Protein AF-A0A928XCT1-F1 (afdb_monomer)

Mean predicted aligned error: 15.46 Å

pLDDT: mean 71.71, std 12.05, range [40.5, 94.0]

Radius of gyration: 29.57 Å; Cα contacts (8 Å, |Δi|>4): 67; chains: 1; bounding box: 82×33×74 Å

Solvent-accessible surface area (backbone atoms only — not comparable to full-atom values): 10356 Å² total; per-residue (Å²): 142,80,86,80,79,83,79,79,75,81,78,75,78,88,61,84,82,71,89,66,66,77,42,59,40,94,85,77,61,47,77,50,65,89,62,72,90,75,40,53,41,90,89,77,68,47,75,54,58,74,88,72,58,63,72,62,72,65,58,46,58,76,72,67,70,48,83,75,78,68,56,70,67,58,53,48,46,71,71,41,42,66,58,54,49,53,51,49,67,54,48,50,59,54,53,50,52,51,50,51,74,72,36,71,78,56,46,76,76,40,76,45,75,68,37,54,49,54,65,53,47,52,58,50,51,51,52,48,54,51,55,45,58,65,53,43,79,75,39,76,69,55,47,56,55,48,53,53,52,52,50,52,53,51,50,53,53,52,52,53,55,60,74,76,106

Foldseek 3Di:
DDDDDPPPPPPPPPPPPPPDQFQADPPPRDTCPPPPPPQADPPPRDGHDPVPRDRPPPVCVVVVVPDPDPPVVVVCCVVCVVVVLVVCLVVVVVVVVVVCVVDVVCVVVQVDPVNVCVSVLVSVLSVLVVVLVVCVVPDPVSVVVSVVVNVVSVVVVVVVVVVVD

Sequence (165 aa):
MSRVRSHLALSTPRGAIQGNGALLCEHCQYNLTGLPEQHVCPECGKAFNKAALRVVETYFADLGYGPRPAPPLMRWIARHGQSVCLALALAFPAVMIGLILTEPSMSRLWTGWAGVTVFLAIPATFSFLMLAGVLSRRSEEIRRWLIVAAICATMTLVGCWVAIR

Secondary structure (DSSP, 8-state):
------------------S-PPPB-TTT--B-TT--S--B-TTT--B--TTT----TTHHHHTT-SPPPPPHHHHHHHHHHHHHHHHHHHHHHHHHHHHHHH-HHHHHHHSSHHHHHHHHHHHHHHHHHHHHHHHTTT-HHHHHHHHHHHHHHHHHHHHHHHHH-

Structure (mmCIF, N/CA/C/O backbone):
data_AF-A0A928XCT1-F1
#
_entry.id   AF-A0A928XCT1-F1
#
loop_
_atom_site.group_PDB
_atom_site.id
_atom_site.type_symbol
_atom_site.label_atom_id
_atom_site.label_alt_id
_atom_site.label_comp_id
_atom_site.label_asym_id
_atom_site.label_entity_id
_atom_site.label_seq_id
_atom_site.pdbx_PDB_ins_code
_atom_site.Cartn_x
_atom_site.Cartn_y
_atom_site.Cartn_z
_atom_site.occupancy
_atom_site.B_iso_or_equiv
_atom_site.auth_seq_id
_atom_site.auth_comp_id
_atom_site.auth_asym_id
_atom_site.auth_atom_id
_atom_site.pdbx_PDB_model_num
ATOM 1 N N . MET A 1 1 ? -56.710 4.777 18.454 1.00 40.50 1 MET A N 1
ATOM 2 C CA . MET A 1 1 ? -55.854 3.876 17.650 1.00 40.50 1 MET A CA 1
ATOM 3 C C . MET A 1 1 ? -54.913 4.722 16.796 1.00 40.50 1 MET A C 1
ATOM 5 O O . MET A 1 1 ? -55.270 5.106 15.691 1.00 40.50 1 MET A O 1
ATOM 9 N N . SER A 1 2 ? -53.750 5.085 17.337 1.00 43.16 2 SER A N 1
ATOM 10 C CA . SER A 1 2 ? -52.739 5.928 16.685 1.00 43.16 2 SER A CA 1
ATOM 11 C C . SER A 1 2 ? -51.526 5.075 16.297 1.00 43.16 2 SER A C 1
ATOM 13 O O . SER A 1 2 ? -50.858 4.494 17.149 1.00 43.16 2 SER A O 1
ATOM 15 N N . ARG A 1 3 ? -51.252 4.967 14.990 1.00 52.72 3 ARG A N 1
ATOM 16 C CA . ARG A 1 3 ? -50.029 4.349 14.452 1.00 52.72 3 ARG A CA 1
ATOM 17 C C . ARG A 1 3 ? -48.873 5.336 14.587 1.00 52.72 3 ARG A C 1
ATOM 19 O O . ARG A 1 3 ? -48.799 6.297 13.826 1.00 52.72 3 ARG A O 1
ATOM 26 N N . VAL A 1 4 ? -47.963 5.076 15.518 1.00 54.81 4 VAL A N 1
ATOM 27 C CA . VAL A 1 4 ? -46.667 5.760 15.590 1.00 54.81 4 VAL A CA 1
ATOM 28 C C . VAL A 1 4 ? -45.746 5.124 14.544 1.00 54.81 4 VAL A C 1
ATOM 30 O O . VAL A 1 4 ? -45.387 3.954 14.644 1.00 54.81 4 VAL A O 1
ATOM 33 N N . ARG A 1 5 ? -45.429 5.879 13.485 1.00 54.97 5 ARG A N 1
ATOM 34 C CA . ARG A 1 5 ? -44.440 5.514 12.461 1.00 54.97 5 ARG A CA 1
ATOM 35 C C . ARG A 1 5 ? -43.039 5.793 13.001 1.00 54.97 5 ARG A C 1
ATOM 37 O O . ARG A 1 5 ? -42.605 6.940 13.041 1.00 54.97 5 ARG A O 1
ATOM 44 N N . SER A 1 6 ? -42.331 4.735 13.370 1.00 54.34 6 SER A N 1
ATOM 45 C CA . SER A 1 6 ? -40.919 4.763 13.752 1.00 54.34 6 SER A CA 1
ATOM 46 C C . SER A 1 6 ? -40.035 4.885 12.505 1.00 54.34 6 SER A C 1
ATOM 48 O O . SER A 1 6 ? -39.572 3.889 11.956 1.00 54.34 6 SER A O 1
ATOM 50 N N . HIS A 1 7 ? -39.803 6.111 12.034 1.00 44.00 7 HIS A N 1
ATOM 51 C CA . HIS A 1 7 ? -38.723 6.405 11.091 1.00 44.00 7 HIS A CA 1
ATOM 52 C C . HIS A 1 7 ? -37.403 6.517 11.866 1.00 44.00 7 HIS A C 1
ATOM 54 O O . HIS A 1 7 ? -36.927 7.612 12.152 1.00 44.00 7 HIS A O 1
ATOM 60 N N . LEU A 1 8 ? -36.810 5.371 12.216 1.00 54.66 8 LEU A N 1
ATOM 61 C CA . LEU A 1 8 ? -35.397 5.300 12.588 1.00 54.66 8 LEU A CA 1
ATOM 62 C C . LEU A 1 8 ? -34.567 5.509 11.318 1.00 54.66 8 LEU A C 1
ATOM 64 O O . LEU A 1 8 ? -34.206 4.573 10.607 1.00 54.66 8 LEU A O 1
ATOM 68 N N . ALA A 1 9 ? -34.313 6.778 11.014 1.00 44.62 9 ALA A N 1
ATOM 69 C CA . ALA A 1 9 ? -33.259 7.174 10.104 1.00 44.62 9 ALA A CA 1
ATOM 70 C C . ALA A 1 9 ? -31.921 6.790 10.749 1.00 44.62 9 ALA A C 1
ATOM 72 O O . ALA A 1 9 ? -31.438 7.476 11.648 1.00 44.62 9 ALA A O 1
ATOM 73 N N . LEU A 1 10 ? -31.323 5.686 10.291 1.00 47.25 10 LEU A N 1
ATOM 74 C CA . LEU A 1 10 ? -29.899 5.426 10.480 1.00 47.25 10 LEU A CA 1
ATOM 75 C C . LEU A 1 10 ? -29.110 6.478 9.688 1.00 47.25 10 LEU A C 1
ATOM 77 O O . LEU A 1 10 ? -28.629 6.230 8.581 1.00 47.25 10 LEU A O 1
ATOM 81 N N . SER A 1 11 ? -28.965 7.674 10.253 1.00 46.69 11 SER A N 1
ATOM 82 C CA . SER A 1 11 ? -27.852 8.542 9.904 1.00 46.69 11 SER A CA 1
ATOM 83 C C . SER A 1 11 ? -26.594 7.815 10.365 1.00 46.69 11 SER A C 1
ATOM 85 O O . SER A 1 11 ? -26.325 7.659 11.550 1.00 46.69 11 SER A O 1
ATOM 87 N N . THR A 1 12 ? -25.853 7.268 9.408 1.00 50.12 12 THR A N 1
ATOM 88 C CA . THR A 1 12 ? -24.544 6.682 9.681 1.00 50.12 12 THR A CA 1
ATOM 89 C C . THR A 1 12 ? -23.539 7.830 9.633 1.00 50.12 12 THR A C 1
ATOM 91 O O . THR A 1 12 ? -23.230 8.288 8.528 1.00 50.12 12 THR A O 1
ATOM 94 N N . PRO A 1 13 ? -23.009 8.339 10.760 1.00 51.16 13 PRO A N 1
ATOM 95 C CA . PRO A 1 13 ? -21.875 9.240 10.694 1.00 51.16 13 PRO A CA 1
ATOM 96 C C . PRO A 1 13 ? -20.654 8.415 10.275 1.00 51.16 13 PRO A C 1
ATOM 98 O O . PRO A 1 13 ? -19.960 7.823 11.095 1.00 51.16 13 PRO A O 1
ATOM 101 N N . ARG A 1 14 ? -20.362 8.382 8.969 1.00 47.88 14 ARG A N 1
ATOM 102 C CA . ARG A 1 14 ? -19.026 8.053 8.443 1.00 47.88 14 ARG A CA 1
ATOM 103 C C . ARG A 1 14 ? -18.091 9.245 8.682 1.00 47.88 14 ARG A C 1
ATOM 105 O O . ARG A 1 14 ? -17.536 9.817 7.754 1.00 47.88 14 ARG A O 1
ATOM 112 N N . GLY A 1 15 ? -17.959 9.645 9.941 1.00 45.81 15 GLY A N 1
ATOM 113 C CA . GLY A 1 15 ? -16.824 10.420 10.414 1.00 45.81 15 GLY A CA 1
ATOM 114 C C . GLY A 1 15 ? -15.805 9.414 10.914 1.00 45.81 15 GLY A C 1
ATOM 115 O O . GLY A 1 15 ? -16.151 8.550 11.715 1.00 45.81 15 GLY A O 1
ATOM 116 N N . ALA A 1 16 ? -14.588 9.466 10.386 1.00 47.47 16 ALA A N 1
ATOM 117 C CA . ALA A 1 16 ? -13.486 8.629 10.822 1.00 47.47 16 ALA A CA 1
ATOM 118 C C . ALA A 1 16 ? -13.401 8.634 12.356 1.00 47.47 16 ALA A C 1
ATOM 120 O O . ALA A 1 16 ? -13.047 9.645 12.960 1.00 47.47 16 ALA A O 1
ATOM 121 N N . ILE A 1 17 ? -13.742 7.502 12.974 1.00 50.78 17 ILE A N 1
ATOM 122 C CA . ILE A 1 17 ? -13.427 7.223 14.371 1.00 50.78 17 ILE A CA 1
ATOM 123 C C . ILE A 1 17 ? -11.905 7.077 14.402 1.00 50.78 17 ILE A C 1
ATOM 125 O O . ILE A 1 17 ? -11.358 5.992 14.221 1.00 50.78 17 ILE A O 1
ATOM 129 N N . GLN A 1 18 ? -11.205 8.204 14.509 1.00 48.66 18 GLN A N 1
ATOM 130 C CA . GLN A 1 18 ? -9.796 8.218 14.857 1.00 48.66 18 GLN A CA 1
ATOM 131 C C . GLN A 1 18 ? -9.698 7.659 16.270 1.00 48.66 18 GLN A C 1
ATOM 133 O O . GLN A 1 18 ? -10.037 8.371 17.205 1.00 48.66 18 GLN A O 1
ATOM 138 N N . GLY A 1 19 ? -9.320 6.382 16.385 1.00 50.97 19 GLY A N 1
ATOM 139 C CA . GLY A 1 19 ? -8.440 5.807 17.416 1.00 50.97 19 GLY A CA 1
ATOM 140 C C . GLY A 1 19 ? -8.698 6.081 18.901 1.00 50.97 19 GLY A C 1
ATOM 141 O O . GLY A 1 19 ? -7.906 5.644 19.722 1.00 50.97 19 GLY A O 1
ATOM 142 N N . ASN A 1 20 ? -9.768 6.769 19.273 1.00 55.09 20 ASN A N 1
ATOM 143 C CA . ASN A 1 20 ? -10.134 7.053 20.646 1.00 55.09 20 ASN A CA 1
ATOM 144 C C . ASN A 1 20 ? -11.227 6.050 20.979 1.00 55.09 20 ASN A C 1
ATOM 146 O O . ASN A 1 20 ? -12.363 6.201 20.523 1.00 55.09 20 ASN A O 1
ATOM 150 N N . GLY A 1 21 ? -10.847 4.970 21.667 1.00 64.06 21 GLY A N 1
ATOM 151 C CA . GLY A 1 21 ? -11.742 3.855 21.960 1.00 64.06 21 GLY A CA 1
ATOM 152 C C . GLY A 1 21 ? -13.097 4.340 22.466 1.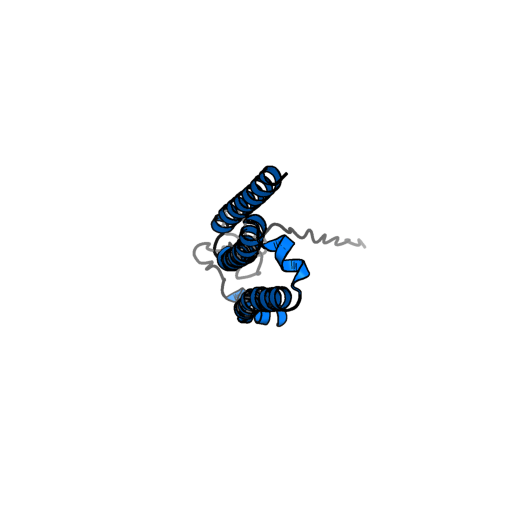00 64.06 21 GLY A C 1
ATOM 153 O O . GLY A 1 21 ? -13.181 5.225 23.320 1.00 64.06 21 GLY A O 1
ATOM 154 N N . ALA A 1 22 ? -14.161 3.801 21.874 1.00 71.75 22 ALA A N 1
ATOM 155 C CA . ALA A 1 22 ? -15.514 4.193 22.225 1.00 71.75 22 ALA A CA 1
ATOM 156 C C . ALA A 1 22 ? -15.765 3.907 23.713 1.00 71.75 22 ALA A C 1
ATOM 158 O O . ALA A 1 22 ? -15.547 2.787 24.177 1.00 71.75 22 ALA A O 1
ATOM 159 N N . LEU A 1 23 ? -16.209 4.918 24.460 1.00 78.81 23 LEU A N 1
ATOM 160 C CA . LEU A 1 23 ? -16.582 4.758 25.862 1.00 78.81 23 LEU A CA 1
ATOM 161 C C . LEU A 1 23 ? -18.003 4.199 25.889 1.00 78.81 23 LEU A C 1
ATOM 163 O O . LEU A 1 23 ? -18.920 4.835 25.378 1.00 78.81 23 LEU A O 1
ATOM 167 N N . LEU A 1 24 ? -18.199 3.018 26.466 1.00 83.81 24 LEU A N 1
ATOM 168 C CA . LEU A 1 24 ? -19.513 2.383 26.569 1.00 83.81 24 LEU A CA 1
ATOM 169 C C . LEU A 1 24 ? -19.955 2.354 28.032 1.00 83.81 24 LEU A C 1
ATOM 171 O O . LEU A 1 24 ? -19.146 2.121 28.928 1.00 83.81 24 LEU A O 1
ATOM 175 N N . CYS A 1 25 ? -21.241 2.587 28.288 1.00 85.12 25 CYS A N 1
ATOM 176 C CA . CYS A 1 25 ? -21.803 2.407 29.624 1.00 85.12 25 CYS A CA 1
ATOM 177 C C . CYS A 1 25 ? -21.793 0.918 30.006 1.00 85.12 25 CYS A C 1
ATOM 179 O O . CYS A 1 25 ? -22.365 0.099 29.294 1.00 85.12 25 CYS A O 1
ATOM 181 N N . GLU A 1 26 ? -21.239 0.565 31.165 1.00 85.00 26 GLU A N 1
ATOM 182 C CA . GLU A 1 26 ? -21.181 -0.831 31.638 1.00 85.00 26 GLU A CA 1
ATOM 183 C C . GLU A 1 26 ? -22.564 -1.453 31.893 1.00 85.00 26 GLU A C 1
ATOM 185 O O . GLU A 1 26 ? -22.711 -2.671 31.917 1.00 85.00 26 GLU A O 1
ATOM 190 N N . HIS A 1 27 ? -23.597 -0.625 32.078 1.00 87.88 27 HIS A N 1
ATOM 191 C CA . HIS A 1 27 ? -24.937 -1.098 32.420 1.00 87.88 27 HIS A CA 1
ATOM 192 C C . HIS A 1 27 ? -25.870 -1.266 31.224 1.00 87.88 27 HIS A C 1
ATOM 194 O O . HIS A 1 27 ? -26.630 -2.228 31.192 1.00 87.88 27 HIS A O 1
ATOM 200 N N . CYS A 1 28 ? -25.856 -0.330 30.275 1.00 88.19 28 CYS A N 1
ATOM 201 C CA . CYS A 1 28 ? -26.759 -0.351 29.117 1.00 88.19 28 CYS A CA 1
ATOM 202 C C . CYS A 1 28 ? -26.031 -0.378 27.770 1.00 88.19 28 CYS A C 1
ATOM 204 O O . CYS A 1 28 ? -26.687 -0.354 26.735 1.00 88.19 28 CYS A O 1
ATOM 206 N N . GLN A 1 29 ? -24.693 -0.395 27.768 1.00 84.88 29 GLN A N 1
ATOM 207 C CA . GLN A 1 29 ? -23.850 -0.378 26.567 1.00 84.88 29 GLN A CA 1
ATOM 208 C C . GLN A 1 29 ? -24.072 0.836 25.646 1.00 84.88 29 GLN A C 1
ATOM 210 O O . GLN A 1 29 ? -23.654 0.828 24.491 1.00 84.88 29 GLN A O 1
ATOM 215 N N . TYR A 1 30 ? -24.684 1.911 26.154 1.00 84.56 30 TYR A N 1
ATOM 216 C CA . TYR A 1 30 ? -24.838 3.157 25.406 1.00 84.56 30 TYR A CA 1
ATOM 217 C C . TYR A 1 30 ? -23.480 3.820 25.147 1.00 84.56 30 TYR A C 1
ATOM 219 O O . TYR A 1 30 ? -22.610 3.825 26.023 1.00 84.56 30 TYR A O 1
ATOM 227 N N . ASN A 1 31 ? -23.311 4.400 23.957 1.00 85.06 31 ASN A N 1
ATOM 228 C CA . ASN A 1 31 ? -22.094 5.100 23.564 1.00 85.06 31 ASN A CA 1
ATOM 229 C C . ASN A 1 31 ? -22.000 6.464 24.263 1.00 85.06 31 ASN A C 1
ATOM 231 O O . ASN A 1 31 ? -22.786 7.372 24.007 1.00 85.06 31 ASN A O 1
ATOM 235 N N . LEU A 1 32 ? -21.019 6.595 25.150 1.00 85.44 32 LEU A N 1
ATOM 236 C CA . LEU A 1 32 ? -20.717 7.790 25.932 1.00 85.44 32 LEU A CA 1
ATOM 237 C C . LEU A 1 32 ? -19.642 8.670 25.270 1.00 85.44 32 LEU A C 1
ATOM 239 O O . LEU A 1 32 ? -19.242 9.689 25.838 1.00 85.44 32 LEU A O 1
ATOM 243 N N . THR A 1 33 ? -19.145 8.300 24.086 1.00 84.19 33 THR A N 1
ATOM 244 C CA . THR A 1 33 ? -18.145 9.091 23.364 1.00 84.19 33 THR A CA 1
ATOM 245 C C . THR A 1 33 ? -18.700 10.468 23.010 1.00 84.19 33 THR A C 1
ATOM 247 O O . THR A 1 33 ? -19.741 10.593 22.372 1.00 84.19 33 THR A O 1
ATOM 250 N N . GLY A 1 34 ? -17.974 11.515 23.411 1.00 81.19 34 GLY A N 1
ATOM 251 C CA . GLY A 1 34 ? -18.341 12.907 23.140 1.00 81.19 34 GLY A CA 1
ATOM 252 C C . GLY A 1 34 ? -19.344 13.519 24.123 1.00 81.19 34 GLY A C 1
ATOM 253 O O . GLY A 1 34 ? -19.706 14.679 23.944 1.00 81.19 34 GLY A O 1
ATOM 254 N N . LEU A 1 35 ? -19.776 12.795 25.165 1.00 82.12 35 LEU A N 1
ATOM 255 C CA . LEU A 1 35 ? -20.628 13.385 26.197 1.00 82.12 35 LEU A CA 1
ATOM 256 C C . LEU A 1 35 ? -19.833 14.331 27.123 1.00 82.12 35 LEU A C 1
ATOM 258 O O . LEU A 1 35 ? -18.676 14.044 27.468 1.00 82.12 35 LEU A O 1
ATOM 262 N N . PRO A 1 36 ? -20.458 15.442 27.563 1.00 74.94 36 PRO A N 1
ATOM 263 C CA . PRO A 1 36 ? -19.877 16.346 28.549 1.00 74.94 36 PRO A CA 1
ATOM 264 C C . PRO A 1 36 ? -19.628 15.620 29.879 1.00 74.94 36 PRO A C 1
ATOM 266 O O . PRO A 1 36 ? -20.178 14.553 30.144 1.00 74.94 36 PRO A O 1
ATOM 269 N N . GLU A 1 37 ? -18.793 16.201 30.738 1.00 72.50 37 GLU A N 1
ATOM 270 C CA . GLU A 1 37 ? -18.301 15.610 31.997 1.00 72.50 37 GLU A CA 1
ATOM 271 C C . GLU A 1 37 ? -19.365 15.390 33.083 1.00 72.50 37 GLU A C 1
ATOM 273 O O . GLU A 1 37 ? -19.044 15.208 34.246 1.00 72.50 37 GLU A O 1
ATOM 278 N N . GLN A 1 38 ? -20.648 15.350 32.737 1.00 76.00 38 GLN A N 1
ATOM 279 C CA . GLN A 1 38 ? -21.732 15.175 33.701 1.00 76.00 38 GLN A CA 1
ATOM 280 C C . GLN A 1 38 ? -21.790 13.762 34.302 1.00 76.00 38 GLN A C 1
ATOM 282 O O . GLN A 1 38 ? -22.658 13.505 35.124 1.00 76.00 38 GLN A O 1
ATOM 287 N N . HIS A 1 39 ? -20.869 12.863 33.929 1.00 82.94 39 HIS A N 1
ATOM 288 C CA . HIS A 1 39 ? -20.649 11.548 34.540 1.00 82.94 39 HIS A CA 1
ATOM 289 C C . HIS A 1 39 ? -21.906 10.678 34.706 1.00 82.94 39 HIS A C 1
ATOM 291 O O . HIS A 1 39 ? -21.868 9.738 35.485 1.00 82.94 39 HIS A O 1
ATOM 297 N N . VAL A 1 40 ? -23.007 10.934 33.991 1.00 92.25 40 VAL A N 1
ATOM 298 C CA . VAL A 1 40 ? -24.264 10.178 34.093 1.00 92.25 40 VAL A CA 1
ATOM 299 C C . VAL A 1 40 ? -24.700 9.719 32.707 1.00 92.25 40 VAL A C 1
ATOM 301 O O . VAL A 1 40 ? -24.672 10.482 31.743 1.00 92.25 40 VAL A O 1
ATOM 304 N N . CYS A 1 41 ? -25.082 8.448 32.593 1.00 91.25 41 CYS A N 1
ATOM 305 C CA . CYS A 1 41 ? -25.596 7.900 31.346 1.00 91.25 41 CYS A CA 1
ATOM 306 C C . CYS A 1 41 ? -27.035 8.394 31.089 1.00 91.25 41 CYS A C 1
ATOM 308 O O . CYS A 1 41 ? -27.885 8.210 31.961 1.00 91.25 41 CYS A O 1
ATOM 310 N N . PRO A 1 42 ? -27.347 8.952 29.904 1.00 89.56 42 PRO A N 1
ATOM 311 C CA . PRO A 1 42 ? -28.684 9.471 29.602 1.00 89.56 42 PRO A CA 1
ATOM 312 C C . PRO A 1 42 ? -29.752 8.376 29.471 1.00 89.56 42 PRO A C 1
ATOM 314 O O . PRO A 1 42 ? -30.921 8.644 29.713 1.00 89.56 42 PRO A O 1
ATOM 317 N N . GLU A 1 43 ? -29.359 7.147 29.123 1.00 93.25 43 GLU A N 1
ATOM 318 C CA . GLU A 1 43 ? -30.297 6.029 28.944 1.00 93.25 43 GLU A CA 1
ATOM 319 C C . GLU A 1 43 ? -30.679 5.356 30.266 1.00 93.25 43 GLU A C 1
ATOM 321 O O . GLU A 1 43 ? -31.831 4.985 30.471 1.00 93.25 43 GLU A O 1
ATOM 326 N N . CYS A 1 44 ? -29.717 5.164 31.177 1.00 93.62 44 CYS A N 1
ATOM 327 C CA . CYS A 1 44 ? -29.947 4.398 32.409 1.00 93.62 44 CYS A CA 1
ATOM 328 C C . CYS A 1 44 ? -29.848 5.219 33.701 1.00 93.62 44 CYS A C 1
ATOM 330 O O . CYS A 1 44 ? -30.104 4.681 34.776 1.00 93.62 44 CYS A O 1
ATOM 332 N N . GLY A 1 45 ? -29.443 6.490 33.623 1.00 94.00 45 GLY A N 1
ATOM 333 C CA . GLY A 1 45 ? -29.314 7.393 34.771 1.00 94.00 45 GLY A CA 1
ATOM 334 C C . GLY A 1 45 ? -28.187 7.046 35.748 1.00 94.00 45 GLY A C 1
ATOM 335 O O . GLY A 1 45 ? -28.036 7.709 36.771 1.00 94.00 45 GLY A O 1
ATOM 336 N N . LYS A 1 46 ? -27.382 6.014 35.470 1.00 92.12 46 LYS A N 1
ATOM 337 C CA . LYS A 1 46 ? -26.290 5.602 36.356 1.00 92.12 46 LYS A CA 1
ATOM 338 C C . LYS A 1 46 ? -25.050 6.453 36.134 1.00 92.12 46 LYS A C 1
ATOM 340 O O . LYS A 1 46 ? -24.702 6.781 34.996 1.00 92.12 46 LYS A O 1
ATOM 345 N N . ALA A 1 47 ? -24.381 6.774 37.236 1.00 90.88 47 ALA A N 1
ATOM 346 C CA . ALA A 1 47 ? -23.114 7.474 37.194 1.00 90.88 47 ALA A CA 1
ATOM 347 C C . ALA A 1 47 ? -22.009 6.560 36.637 1.00 90.88 47 ALA A C 1
ATOM 349 O O . ALA A 1 47 ? -21.976 5.367 36.934 1.00 90.88 47 ALA A O 1
ATOM 350 N N . PHE A 1 48 ? -21.099 7.116 35.843 1.00 84.94 48 PHE A N 1
ATOM 351 C CA . PHE A 1 48 ? -19.929 6.430 35.313 1.00 84.94 48 PHE A CA 1
ATOM 352 C C . PHE A 1 48 ? -18.662 7.226 35.629 1.00 84.94 48 PHE A C 1
ATOM 354 O O . PHE A 1 48 ? -18.611 8.453 35.512 1.00 84.94 48 PHE A O 1
ATOM 361 N N . ASN A 1 49 ? -17.601 6.517 36.004 1.00 83.19 49 ASN A N 1
ATOM 362 C CA . ASN A 1 49 ? -16.312 7.127 36.294 1.00 83.19 49 ASN A CA 1
ATOM 363 C C . ASN A 1 49 ? -15.415 7.057 35.046 1.00 83.19 49 ASN A C 1
ATOM 365 O O . ASN A 1 49 ? -15.011 5.970 34.638 1.00 83.19 49 ASN A O 1
ATOM 369 N N . LYS A 1 50 ? -15.066 8.211 34.454 1.00 74.75 50 LYS A N 1
ATOM 370 C CA . LYS A 1 50 ? -14.154 8.279 33.292 1.00 74.75 50 LYS A CA 1
ATOM 371 C C . LYS A 1 50 ? -12.781 7.663 33.578 1.00 74.75 50 LYS A C 1
ATOM 373 O O . LYS A 1 50 ? -12.197 7.088 32.673 1.00 74.75 50 LYS A O 1
ATOM 378 N N . ALA A 1 51 ? -12.289 7.746 34.816 1.00 73.06 51 ALA A N 1
ATOM 379 C CA . ALA A 1 51 ? -11.017 7.134 35.202 1.00 73.06 51 ALA A CA 1
ATOM 380 C C . ALA A 1 51 ? -11.112 5.604 35.342 1.00 73.06 51 ALA A C 1
ATOM 382 O O . ALA A 1 51 ? -10.103 4.913 35.222 1.00 73.06 51 ALA A O 1
ATOM 383 N N . ALA A 1 52 ? -12.315 5.073 35.589 1.00 68.25 52 ALA A N 1
ATOM 384 C CA . ALA A 1 52 ? -12.565 3.633 35.656 1.00 68.25 52 ALA A CA 1
ATOM 385 C C . ALA A 1 52 ? -12.857 3.020 34.280 1.00 68.25 52 ALA A C 1
ATOM 387 O O . ALA A 1 52 ? -12.598 1.834 34.083 1.00 68.25 52 ALA A O 1
ATOM 388 N N . LEU A 1 53 ? -13.336 3.829 33.326 1.00 66.44 53 LEU A N 1
ATOM 389 C CA . LEU A 1 53 ? -13.484 3.447 31.925 1.00 66.44 53 LEU A CA 1
ATOM 390 C C . LEU A 1 53 ? -12.095 3.241 31.308 1.00 66.44 53 LEU A C 1
ATOM 392 O O . LEU A 1 53 ? -11.549 4.105 30.622 1.00 66.44 53 LEU A O 1
ATOM 396 N N . ARG A 1 54 ? -11.500 2.072 31.562 1.00 57.16 54 ARG A N 1
ATOM 397 C CA . ARG A 1 54 ? -10.369 1.591 30.775 1.00 57.16 54 ARG A CA 1
ATOM 398 C C . ARG A 1 54 ? -10.839 1.536 29.334 1.00 57.16 54 ARG A C 1
ATOM 400 O O . ARG A 1 54 ? -11.899 0.980 29.061 1.00 57.16 54 ARG A O 1
ATOM 407 N N . VAL A 1 55 ? -10.049 2.114 28.433 1.00 59.56 55 VAL A N 1
ATOM 408 C CA . VAL A 1 55 ? -10.209 1.913 26.994 1.00 59.56 55 VAL A CA 1
ATOM 409 C C . VAL A 1 55 ? -10.281 0.408 26.799 1.00 59.56 55 VAL A C 1
ATOM 411 O O . VAL A 1 55 ? -9.295 -0.302 26.998 1.00 59.56 55 VAL A O 1
ATOM 414 N N . VAL A 1 56 ? -11.480 -0.095 26.515 1.00 58.62 56 VAL A N 1
ATOM 415 C CA . VAL A 1 56 ? -11.715 -1.521 26.323 1.00 58.62 56 VAL A CA 1
ATOM 416 C C . VAL A 1 56 ? -11.247 -1.868 24.912 1.00 58.62 56 VAL A C 1
ATOM 418 O O . VAL A 1 56 ? -12.007 -2.295 24.050 1.00 58.62 56 VAL A O 1
ATOM 421 N N . GLU A 1 57 ? -9.965 -1.625 24.655 1.00 59.22 57 GLU A N 1
ATOM 422 C CA . GLU A 1 57 ? -9.294 -1.936 23.398 1.00 59.22 57 GLU A CA 1
ATOM 423 C C . GLU A 1 57 ? -9.293 -3.454 23.156 1.00 59.22 57 GLU A C 1
ATOM 425 O O . GLU A 1 57 ? -9.222 -3.920 22.023 1.00 59.22 57 GLU A O 1
ATOM 430 N N . THR A 1 58 ? -9.486 -4.237 24.222 1.00 55.19 58 THR A N 1
ATOM 431 C CA . THR A 1 58 ? -9.527 -5.697 24.190 1.00 55.19 58 THR A CA 1
ATOM 432 C C . THR A 1 58 ? -10.891 -6.296 23.826 1.00 55.19 58 THR A C 1
ATOM 434 O O . THR A 1 58 ? -10.908 -7.381 23.256 1.00 55.19 58 THR A O 1
ATOM 437 N N . TYR A 1 59 ? -12.036 -5.628 24.044 1.00 55.72 59 TYR A N 1
ATOM 438 C CA . TYR A 1 59 ? -13.345 -6.247 23.725 1.00 55.72 59 TYR A CA 1
ATOM 439 C C . TYR A 1 59 ? -13.652 -6.280 22.223 1.00 55.72 59 TYR A C 1
ATOM 441 O O . TYR A 1 59 ? -14.359 -7.170 21.753 1.00 55.72 59 TYR A O 1
ATOM 449 N N . PHE A 1 60 ? -13.105 -5.348 21.437 1.00 57.16 60 PHE A N 1
ATOM 450 C CA . PHE A 1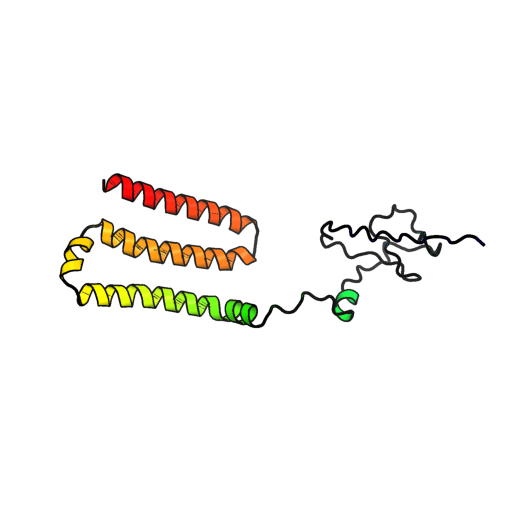 60 ? -13.263 -5.389 19.979 1.00 57.16 60 PHE A CA 1
ATOM 451 C C . PHE A 1 60 ? -12.478 -6.539 19.331 1.00 57.16 60 PHE A C 1
ATOM 453 O O . PHE A 1 60 ? -12.861 -6.995 18.250 1.00 57.16 60 PHE A O 1
ATOM 460 N N . ALA A 1 61 ? -11.427 -7.038 19.992 1.00 56.19 61 ALA A N 1
ATOM 461 C CA . ALA A 1 61 ? -10.697 -8.219 19.542 1.00 56.19 61 ALA A CA 1
ATOM 462 C C . ALA A 1 61 ? -11.550 -9.496 19.668 1.00 56.19 61 ALA A C 1
ATOM 464 O O . ALA A 1 61 ? -11.568 -10.299 18.736 1.00 56.19 61 ALA A O 1
ATOM 465 N N . ASP A 1 62 ? -12.323 -9.632 20.752 1.00 54.56 62 ASP A N 1
ATOM 466 C CA . ASP A 1 62 ? -13.183 -10.802 20.994 1.00 54.56 62 ASP A CA 1
ATOM 467 C C . ASP A 1 62 ? -14.470 -10.799 20.153 1.00 54.56 62 ASP A C 1
ATOM 469 O O . ASP A 1 62 ? -14.950 -11.856 19.746 1.00 54.56 62 ASP A O 1
ATOM 473 N N . LEU A 1 63 ? -15.009 -9.625 19.804 1.00 63.94 63 LEU A N 1
ATOM 474 C CA . LEU A 1 63 ? -16.190 -9.507 18.931 1.00 63.94 63 LEU A CA 1
ATOM 475 C C . LEU A 1 63 ? -15.892 -9.753 17.439 1.00 63.94 63 LEU A C 1
ATOM 477 O O . LEU A 1 63 ? -16.770 -9.575 16.594 1.00 63.94 63 LEU A O 1
ATOM 481 N N . GLY A 1 64 ? -14.660 -10.129 17.082 1.00 57.97 64 GLY A N 1
ATOM 482 C CA . GLY A 1 64 ? -14.281 -10.428 15.698 1.00 57.97 64 GLY A CA 1
ATOM 483 C C . GLY A 1 64 ? -14.247 -9.206 14.771 1.00 57.97 64 GLY A C 1
ATOM 484 O O . GLY A 1 64 ? -14.051 -9.358 13.566 1.00 57.97 64 GLY A O 1
ATOM 485 N N . TYR A 1 65 ? -14.369 -7.991 15.316 1.00 63.06 65 TYR A N 1
ATOM 486 C CA . TYR A 1 65 ? -14.183 -6.725 14.595 1.00 63.06 65 TYR A CA 1
ATOM 487 C C . TYR A 1 65 ? -12.705 -6.316 14.505 1.00 63.06 65 TYR A C 1
ATOM 489 O O . TYR A 1 65 ? -12.371 -5.142 14.341 1.00 63.06 65 TYR A O 1
ATOM 497 N N . GLY A 1 66 ? -11.802 -7.296 14.571 1.00 64.62 66 GLY A N 1
ATOM 498 C CA . GLY A 1 66 ? -10.405 -7.094 14.227 1.00 64.62 66 GLY A CA 1
ATOM 499 C C . GLY A 1 66 ? -10.249 -6.664 12.761 1.00 64.62 66 GLY A C 1
ATOM 500 O O . GLY A 1 66 ? -11.139 -6.898 11.932 1.00 64.62 66 GLY A O 1
ATOM 501 N N . PRO A 1 67 ? -9.112 -6.040 12.405 1.00 68.38 67 PRO A N 1
ATOM 502 C CA . PRO A 1 67 ? -8.800 -5.743 11.014 1.00 68.38 67 PRO A CA 1
ATOM 503 C C . PRO A 1 67 ? -8.962 -7.025 10.197 1.00 68.38 67 PRO A C 1
ATOM 505 O O . PRO A 1 67 ? -8.344 -8.045 10.509 1.00 68.38 67 PRO A O 1
ATOM 508 N N . ARG A 1 68 ? -9.833 -6.989 9.176 1.00 72.00 68 ARG A N 1
ATOM 509 C CA . ARG A 1 68 ? -10.083 -8.162 8.332 1.00 72.00 68 ARG A CA 1
ATOM 510 C C . ARG A 1 68 ? -8.736 -8.717 7.873 1.00 72.00 68 ARG A C 1
ATOM 512 O O . ARG A 1 68 ? -7.924 -7.940 7.357 1.00 72.00 68 ARG A O 1
ATOM 519 N N . PRO A 1 69 ? -8.482 -10.027 8.040 1.00 75.69 69 PRO A N 1
ATOM 520 C CA . PRO A 1 69 ? -7.241 -10.612 7.569 1.00 75.69 69 PRO A CA 1
ATOM 521 C C . PRO A 1 69 ? -7.114 -10.291 6.084 1.00 75.69 69 PRO A C 1
ATOM 523 O O . PRO A 1 69 ? -8.041 -10.530 5.306 1.00 75.69 69 PRO A O 1
ATOM 526 N N . ALA A 1 70 ? -5.985 -9.693 5.701 1.00 79.19 70 ALA A N 1
ATOM 527 C CA . ALA A 1 70 ? -5.762 -9.309 4.318 1.00 79.19 70 ALA A CA 1
ATOM 528 C C . ALA A 1 70 ? -5.981 -10.530 3.402 1.00 79.19 70 ALA A C 1
ATOM 530 O O . ALA A 1 70 ? -5.572 -11.651 3.763 1.00 79.19 70 ALA A O 1
ATOM 531 N N . PRO A 1 71 ? -6.610 -10.339 2.224 1.00 86.81 71 PRO A N 1
ATOM 532 C CA . PRO A 1 71 ?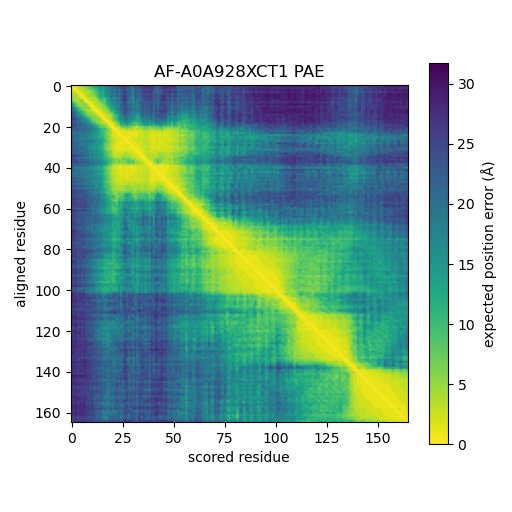 -6.859 -11.433 1.297 1.00 86.81 71 PRO A CA 1
ATOM 533 C C . PRO A 1 71 ? -5.543 -12.168 0.994 1.00 86.81 71 PRO A C 1
ATOM 535 O O . PRO A 1 71 ? -4.474 -11.546 1.011 1.00 86.81 71 PRO A O 1
ATOM 538 N N . PRO A 1 72 ? -5.584 -13.487 0.734 1.00 88.25 72 PRO A N 1
ATOM 539 C CA . PRO A 1 72 ? -4.381 -14.308 0.564 1.00 88.25 72 PRO A CA 1
ATOM 540 C C . PRO A 1 72 ? -3.414 -13.731 -0.481 1.00 88.25 72 PRO A C 1
ATOM 542 O O . PRO A 1 72 ? -2.204 -13.751 -0.265 1.00 88.25 72 PRO A O 1
ATOM 545 N N . LEU A 1 73 ? -3.943 -13.100 -1.537 1.00 84.94 73 LEU A N 1
ATOM 546 C CA . LEU A 1 73 ? -3.158 -12.391 -2.549 1.00 84.94 73 LEU A CA 1
ATOM 547 C C . LEU A 1 73 ? -2.302 -11.256 -1.961 1.00 84.94 73 LEU A C 1
ATOM 549 O O . LEU A 1 73 ? -1.114 -11.170 -2.251 1.00 84.94 73 LEU A O 1
ATOM 553 N N . MET A 1 74 ? -2.861 -10.410 -1.088 1.00 75.19 74 MET A N 1
ATOM 554 C CA . MET A 1 74 ? -2.098 -9.325 -0.456 1.00 75.19 74 MET A CA 1
ATOM 555 C C . MET A 1 74 ? -1.016 -9.850 0.488 1.00 75.19 74 MET A C 1
ATOM 557 O O . MET A 1 74 ? 0.055 -9.251 0.574 1.00 75.19 74 MET A O 1
ATOM 561 N N . ARG A 1 75 ? -1.26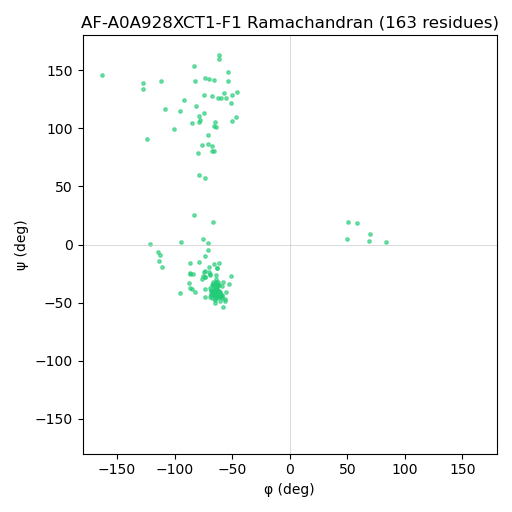5 -10.972 1.177 1.00 83.75 75 ARG A N 1
ATOM 562 C CA . ARG A 1 75 ? -0.246 -11.626 2.015 1.00 83.75 75 ARG A CA 1
ATOM 563 C C . ARG A 1 75 ? 0.891 -12.199 1.173 1.00 83.75 75 ARG A C 1
ATOM 565 O O . ARG A 1 75 ? 2.050 -12.054 1.555 1.00 83.75 75 ARG A O 1
ATOM 572 N N . TRP A 1 76 ? 0.573 -12.794 0.025 1.00 86.56 76 TRP A N 1
ATOM 573 C CA . TRP A 1 76 ? 1.578 -13.292 -0.911 1.00 86.56 76 TRP A CA 1
ATOM 574 C C . TRP A 1 76 ? 2.412 -12.151 -1.503 1.00 86.56 76 TRP A C 1
ATOM 576 O O . TRP A 1 76 ? 3.635 -12.206 -1.431 1.00 86.56 76 TRP A O 1
ATOM 586 N N . ILE A 1 77 ? 1.776 -11.072 -1.978 1.00 75.62 77 ILE A N 1
ATOM 587 C CA . ILE A 1 77 ? 2.474 -9.887 -2.508 1.00 75.62 77 ILE A CA 1
ATOM 5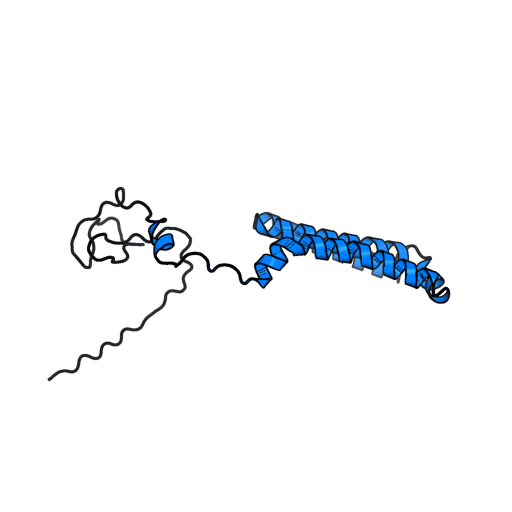88 C C . ILE A 1 77 ? 3.348 -9.240 -1.428 1.00 75.62 77 ILE A C 1
ATOM 590 O O . ILE A 1 77 ? 4.475 -8.851 -1.707 1.00 75.62 77 ILE A O 1
ATOM 594 N N . ALA A 1 78 ? 2.878 -9.155 -0.182 1.00 78.12 78 ALA A N 1
ATOM 595 C CA . ALA A 1 78 ? 3.684 -8.603 0.904 1.00 78.12 78 ALA A CA 1
ATOM 596 C C . ALA A 1 78 ? 4.930 -9.452 1.210 1.00 78.12 78 ALA A C 1
ATOM 598 O O . ALA A 1 78 ? 5.963 -8.902 1.574 1.00 78.12 78 ALA A O 1
ATOM 599 N N . ARG A 1 79 ? 4.840 -10.780 1.060 1.00 84.62 79 ARG A N 1
ATOM 600 C CA . ARG A 1 79 ? 5.946 -11.703 1.345 1.00 84.62 79 ARG A CA 1
ATOM 601 C C . ARG A 1 79 ? 6.914 -11.859 0.172 1.00 84.62 79 ARG A C 1
ATOM 603 O O . ARG A 1 79 ? 8.114 -11.961 0.388 1.00 84.62 79 ARG A O 1
ATOM 610 N N . HIS A 1 80 ? 6.396 -11.885 -1.052 1.00 84.38 80 HIS A N 1
ATOM 611 C CA . HIS A 1 80 ? 7.159 -12.226 -2.255 1.00 84.38 80 HIS A CA 1
ATOM 612 C C . HIS A 1 80 ? 7.343 -11.060 -3.220 1.00 84.38 80 HIS A C 1
ATOM 614 O O . HIS A 1 80 ? 8.138 -11.171 -4.149 1.00 84.38 80 HIS A O 1
ATOM 620 N N . GLY A 1 81 ? 6.666 -9.931 -3.003 1.00 78.75 81 GLY A N 1
ATOM 621 C CA . GLY A 1 81 ? 6.760 -8.760 -3.872 1.00 78.75 81 GLY A CA 1
ATOM 622 C C . GLY A 1 81 ? 8.201 -8.294 -4.047 1.00 78.75 81 GLY A C 1
ATOM 623 O O . GLY A 1 81 ? 8.619 -8.034 -5.170 1.00 78.75 81 GLY A O 1
ATOM 624 N N . GLN A 1 82 ? 8.998 -8.299 -2.974 1.00 79.75 82 GLN A N 1
ATOM 625 C CA . GLN A 1 82 ? 10.411 -7.926 -3.046 1.00 79.75 82 GLN A CA 1
ATOM 626 C C . GLN A 1 82 ? 11.232 -8.903 -3.903 1.00 79.75 82 GLN A C 1
ATOM 628 O O . GLN A 1 82 ? 12.023 -8.464 -4.733 1.00 79.75 82 GLN A O 1
ATOM 633 N N . SER A 1 83 ? 11.012 -10.214 -3.766 1.00 81.00 83 SER A N 1
ATOM 634 C CA . SER A 1 83 ? 11.711 -11.237 -4.557 1.00 81.00 83 SER A CA 1
ATOM 635 C C . SER A 1 83 ? 11.337 -11.180 -6.039 1.00 81.00 83 SER A C 1
ATOM 637 O O . SER A 1 83 ? 12.216 -11.269 -6.890 1.00 81.00 83 SER A O 1
ATOM 639 N N . VAL A 1 84 ? 10.051 -10.984 -6.356 1.00 80.06 84 VAL A N 1
ATOM 640 C CA . VAL A 1 84 ? 9.568 -10.849 -7.741 1.00 80.06 84 VAL A CA 1
ATOM 641 C C . VAL A 1 84 ? 10.138 -9.590 -8.393 1.00 80.06 84 VAL A C 1
ATOM 643 O O . VAL A 1 84 ? 10.592 -9.644 -9.532 1.00 80.06 84 VAL A O 1
ATOM 646 N N . CYS A 1 85 ? 10.179 -8.470 -7.668 1.00 76.62 85 CYS A N 1
ATOM 647 C CA . CYS A 1 85 ? 10.759 -7.231 -8.187 1.00 76.62 85 CYS A CA 1
ATOM 648 C C . CYS A 1 85 ? 12.259 -7.367 -8.449 1.00 76.62 85 CYS A C 1
ATOM 650 O O . CYS A 1 85 ? 12.733 -6.916 -9.486 1.00 76.62 85 CYS A O 1
ATOM 652 N N . LEU A 1 86 ? 12.996 -8.016 -7.544 1.00 76.75 86 LEU A N 1
ATOM 653 C CA . LEU A 1 86 ? 14.433 -8.240 -7.705 1.00 76.75 86 LEU A CA 1
ATOM 654 C C . LEU A 1 86 ? 14.710 -9.181 -8.890 1.00 76.75 86 LEU A C 1
ATOM 656 O O . LEU A 1 86 ? 15.574 -8.892 -9.713 1.00 76.75 86 LEU A O 1
ATOM 660 N N . ALA A 1 87 ? 13.917 -10.245 -9.042 1.00 81.00 87 ALA A N 1
ATOM 661 C CA . ALA A 1 87 ? 14.005 -11.142 -10.192 1.00 81.00 87 ALA A CA 1
ATOM 662 C C . ALA A 1 87 ? 13.745 -10.409 -11.520 1.00 81.00 87 ALA A C 1
ATOM 664 O O . ALA A 1 87 ? 14.512 -10.574 -12.463 1.00 81.00 87 ALA A O 1
ATOM 665 N N . LEU A 1 88 ? 12.718 -9.554 -11.588 1.00 79.12 88 LEU A N 1
ATOM 666 C CA . LEU A 1 88 ? 12.428 -8.748 -12.780 1.00 79.12 88 LEU A CA 1
ATOM 667 C C . LEU A 1 88 ? 13.527 -7.716 -13.069 1.00 79.12 88 LEU A C 1
ATOM 669 O O . LEU A 1 88 ? 13.920 -7.555 -14.224 1.00 79.12 88 LEU A O 1
ATOM 673 N N . ALA A 1 89 ? 14.057 -7.062 -12.032 1.00 76.75 89 ALA A N 1
ATOM 674 C CA . ALA A 1 89 ? 15.137 -6.085 -12.157 1.00 76.75 89 ALA A CA 1
ATOM 675 C C . ALA A 1 89 ? 16.443 -6.706 -12.680 1.00 76.75 89 ALA A C 1
ATOM 677 O O . ALA A 1 89 ? 17.200 -6.022 -13.361 1.00 76.75 89 ALA A O 1
ATOM 678 N N . LEU A 1 90 ? 16.695 -7.990 -12.399 1.00 80.75 90 LEU A N 1
ATOM 679 C CA . LEU A 1 90 ? 17.846 -8.729 -12.928 1.00 80.75 90 LEU A CA 1
ATOM 680 C C . LEU A 1 90 ? 17.573 -9.364 -14.299 1.00 80.75 90 LEU A C 1
ATOM 682 O O . LEU A 1 90 ? 18.454 -9.377 -15.156 1.00 80.75 90 LEU A O 1
ATOM 686 N N . ALA A 1 91 ? 16.360 -9.872 -14.530 1.00 82.56 91 ALA A N 1
ATOM 687 C CA . ALA A 1 91 ? 16.002 -10.524 -15.787 1.00 82.56 91 ALA A CA 1
ATOM 688 C C . ALA A 1 91 ? 15.949 -9.535 -16.960 1.00 82.56 91 ALA A C 1
ATOM 690 O O . ALA A 1 91 ? 16.408 -9.856 -18.053 1.00 82.56 91 ALA A O 1
ATOM 691 N N . PHE A 1 92 ? 15.434 -8.323 -16.737 1.00 82.25 92 PHE A N 1
ATOM 692 C CA . PHE A 1 92 ? 15.307 -7.310 -17.785 1.00 82.25 92 PHE A CA 1
ATOM 693 C C . PHE A 1 92 ? 16.645 -6.931 -18.454 1.00 82.25 92 PHE A C 1
ATOM 695 O O . PHE A 1 92 ? 16.737 -7.054 -19.677 1.00 82.25 92 PHE A O 1
ATOM 702 N N . PRO A 1 93 ? 17.708 -6.532 -17.722 1.00 77.50 93 PRO A N 1
ATOM 703 C CA . PRO A 1 93 ? 18.993 -6.225 -18.345 1.00 77.50 93 PRO A CA 1
ATOM 704 C C . PRO A 1 93 ? 19.617 -7.451 -19.018 1.00 77.50 93 PRO A C 1
ATOM 706 O O . PRO A 1 93 ? 20.208 -7.300 -20.080 1.00 77.50 93 PRO A O 1
ATOM 709 N N . ALA A 1 94 ? 19.439 -8.662 -18.477 1.00 82.50 94 ALA A N 1
ATOM 710 C CA . ALA A 1 94 ? 19.941 -9.883 -19.110 1.00 82.50 94 ALA A CA 1
ATOM 711 C C . ALA A 1 94 ? 19.270 -10.161 -20.470 1.00 82.50 94 ALA A C 1
ATOM 713 O O . ALA A 1 94 ? 19.962 -10.437 -21.450 1.00 82.50 94 ALA A O 1
ATOM 714 N N . VAL A 1 95 ? 17.940 -10.027 -20.551 1.00 85.44 95 VAL A N 1
ATOM 715 C CA . VAL A 1 95 ? 17.187 -10.158 -21.812 1.00 85.44 95 VAL A CA 1
ATOM 716 C C . VAL A 1 95 ? 17.625 -9.093 -22.812 1.00 85.44 95 VAL A C 1
ATOM 718 O O . VAL A 1 95 ? 17.887 -9.406 -23.970 1.00 85.44 95 VAL A O 1
ATOM 721 N N . MET A 1 96 ? 17.764 -7.846 -22.363 1.00 78.88 96 MET A N 1
ATOM 722 C CA . MET A 1 96 ? 18.199 -6.750 -23.225 1.00 78.88 96 MET A CA 1
ATOM 723 C C . MET A 1 96 ? 19.631 -6.938 -23.739 1.00 78.88 96 MET A C 1
ATOM 725 O O . MET A 1 96 ? 19.877 -6.713 -24.919 1.00 78.88 96 MET A O 1
ATOM 729 N N . ILE A 1 97 ? 20.564 -7.404 -22.901 1.00 81.69 97 ILE A N 1
ATOM 730 C CA . ILE A 1 97 ? 21.922 -7.766 -23.334 1.00 81.69 97 ILE A CA 1
ATOM 731 C C . ILE A 1 97 ? 21.856 -8.865 -24.403 1.00 81.69 97 ILE A C 1
ATOM 733 O O . ILE A 1 97 ? 22.512 -8.748 -25.434 1.00 81.69 97 ILE A O 1
ATOM 737 N N . GLY A 1 98 ? 21.026 -9.895 -24.208 1.00 85.00 98 GLY A N 1
ATOM 738 C CA . GLY A 1 98 ? 20.816 -10.947 -25.207 1.00 85.00 98 GLY A CA 1
ATOM 739 C C . GLY A 1 98 ? 20.287 -10.418 -26.546 1.00 85.00 98 GLY A C 1
ATOM 740 O O . GLY A 1 98 ? 20.796 -10.796 -27.600 1.00 85.00 98 GLY A O 1
ATOM 741 N N . LEU A 1 99 ? 19.316 -9.499 -26.519 1.00 80.88 99 LEU A N 1
ATOM 742 C CA . LEU A 1 99 ? 18.789 -8.845 -27.725 1.00 80.88 99 LEU A CA 1
ATOM 743 C C . LEU A 1 99 ? 19.861 -8.007 -28.441 1.00 80.88 99 LEU A C 1
ATOM 745 O O . LEU A 1 99 ? 20.002 -8.095 -29.657 1.00 80.88 99 LEU A O 1
ATOM 749 N N . ILE A 1 100 ? 20.681 -7.260 -27.693 1.00 77.19 100 ILE A N 1
ATOM 750 C CA . ILE A 1 100 ? 21.787 -6.467 -28.258 1.00 77.19 100 ILE A CA 1
ATOM 751 C C . ILE A 1 100 ? 22.829 -7.368 -28.936 1.00 77.19 100 ILE A C 1
ATOM 753 O O . ILE A 1 100 ? 23.354 -7.018 -29.992 1.00 77.19 100 ILE A O 1
ATOM 757 N N . LEU A 1 101 ? 23.131 -8.527 -28.344 1.00 82.25 101 LEU A N 1
ATOM 758 C CA . LEU A 1 101 ? 24.112 -9.468 -28.890 1.00 82.25 101 LEU A CA 1
ATOM 759 C C . LEU A 1 101 ? 23.597 -10.228 -30.119 1.00 82.25 101 LEU A C 1
ATOM 761 O O . LEU A 1 101 ? 24.400 -10.636 -30.956 1.00 82.25 101 LEU A O 1
ATOM 765 N N . THR A 1 102 ? 22.284 -10.436 -30.226 1.00 87.19 102 THR A N 1
ATOM 766 C CA . THR A 1 102 ? 21.680 -11.200 -31.328 1.00 87.19 102 THR A CA 1
ATOM 767 C C . THR A 1 102 ? 21.388 -10.349 -32.560 1.00 87.19 102 THR A C 1
ATOM 769 O O . THR A 1 102 ? 21.407 -10.884 -33.668 1.00 87.19 102 THR A O 1
ATOM 772 N N . GLU A 1 103 ? 21.186 -9.036 -32.408 1.00 83.00 103 GLU A N 1
ATOM 773 C CA . GLU A 1 103 ? 20.772 -8.167 -33.511 1.00 83.00 103 GLU A CA 1
ATOM 774 C C . GLU A 1 103 ? 21.746 -6.986 -33.725 1.00 83.00 103 GLU A C 1
ATOM 776 O O . GLU A 1 103 ? 21.591 -5.902 -33.152 1.00 83.00 103 GLU A O 1
ATOM 781 N N . PRO A 1 104 ? 22.774 -7.145 -34.584 1.00 76.19 104 PRO A N 1
ATOM 782 C CA . PRO A 1 104 ? 23.833 -6.146 -34.751 1.00 76.19 104 PRO A CA 1
ATOM 783 C C . PRO A 1 104 ? 23.340 -4.821 -35.355 1.00 76.19 104 PRO A C 1
ATOM 785 O O . PRO A 1 104 ? 24.026 -3.804 -35.234 1.00 76.19 104 PRO A O 1
ATOM 788 N N . SER A 1 105 ? 22.151 -4.791 -35.965 1.00 81.62 105 SER A N 1
ATOM 789 C CA . SER A 1 105 ? 21.524 -3.565 -36.477 1.00 81.62 105 SER A CA 1
ATOM 790 C C . SER A 1 105 ? 21.124 -2.592 -35.358 1.00 81.62 105 SER A C 1
ATOM 792 O O . SER A 1 105 ? 21.235 -1.379 -35.544 1.00 81.62 105 SER A O 1
ATOM 794 N N . MET A 1 106 ? 20.746 -3.097 -34.176 1.00 67.75 106 MET A N 1
ATOM 795 C CA . MET A 1 106 ? 20.381 -2.278 -33.013 1.00 67.75 106 MET A CA 1
ATOM 796 C C . MET A 1 106 ? 21.5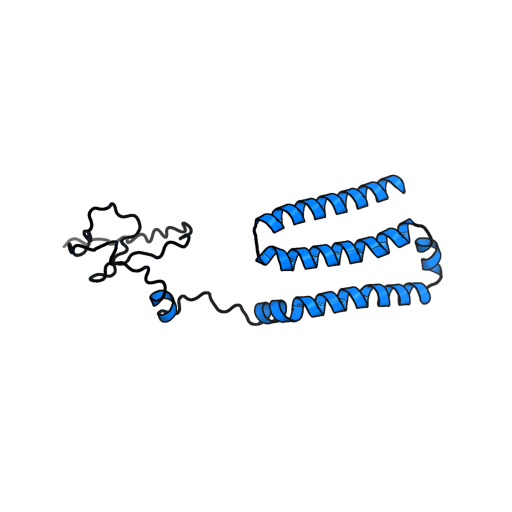92 -1.617 -32.345 1.00 67.75 106 MET A C 1
ATOM 798 O O . MET A 1 106 ? 21.446 -0.570 -31.717 1.00 67.75 106 MET A O 1
ATOM 802 N N . SER A 1 107 ? 22.801 -2.162 -32.522 1.00 68.06 107 SER A N 1
ATOM 803 C CA . SER A 1 107 ? 24.014 -1.627 -31.884 1.00 68.06 107 SER A CA 1
ATOM 804 C C . SER A 1 107 ? 24.295 -0.163 -32.256 1.00 68.06 107 SER A C 1
ATOM 806 O O . SER A 1 107 ? 24.683 0.624 -31.395 1.00 68.06 107 SER A O 1
ATOM 808 N N . ARG A 1 108 ? 23.998 0.254 -33.497 1.00 70.81 108 ARG A N 1
ATOM 809 C CA . ARG A 1 108 ? 24.224 1.639 -33.962 1.0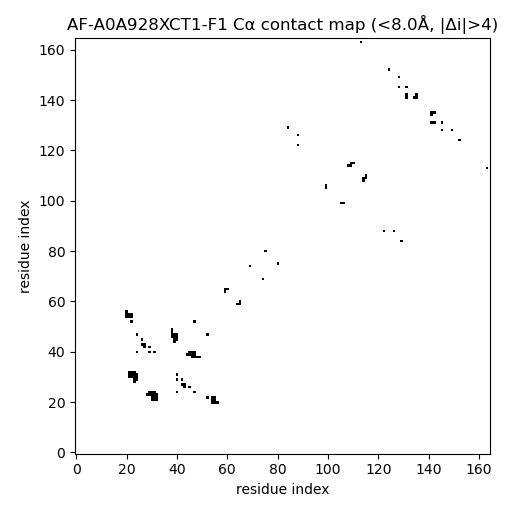0 70.81 108 ARG A CA 1
ATOM 810 C C . ARG A 1 108 ? 23.296 2.670 -33.319 1.00 70.81 108 ARG A C 1
ATOM 812 O O . ARG A 1 108 ? 23.671 3.832 -33.221 1.00 70.81 108 ARG A O 1
ATOM 819 N N . LEU A 1 109 ? 22.108 2.257 -32.874 1.00 67.00 109 LEU A N 1
ATOM 820 C CA . LEU A 1 109 ? 21.177 3.116 -32.130 1.00 67.00 109 LEU A CA 1
ATOM 821 C C . LEU A 1 109 ? 21.581 3.270 -30.653 1.00 67.00 109 LEU A C 1
ATOM 823 O O . LEU A 1 109 ? 21.104 4.180 -29.982 1.00 67.00 109 LEU A O 1
ATOM 827 N N . TRP A 1 110 ? 22.475 2.408 -30.159 1.00 63.53 110 TRP A N 1
ATOM 828 C CA . TRP A 1 110 ? 22.806 2.275 -28.738 1.00 63.53 110 TRP A CA 1
ATOM 829 C C . TRP A 1 110 ? 24.231 2.693 -28.362 1.00 63.53 110 TRP A C 1
ATOM 831 O O . TRP A 1 110 ? 24.500 2.918 -27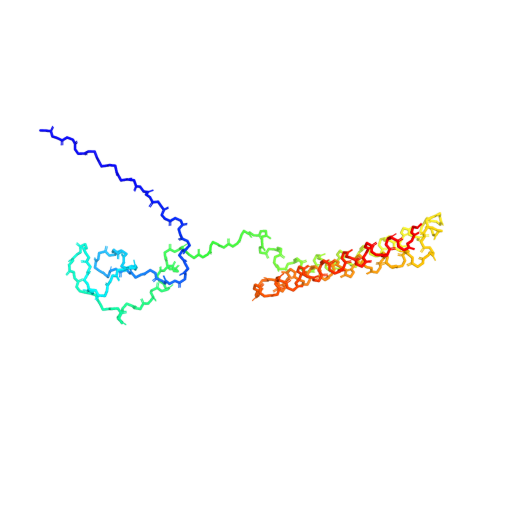.187 1.00 63.53 110 TRP A O 1
ATOM 841 N N . THR A 1 111 ? 25.139 2.858 -29.327 1.00 65.75 111 THR A N 1
ATOM 842 C CA . THR A 1 111 ? 26.542 3.252 -29.082 1.00 65.75 111 THR A CA 1
ATOM 843 C C . THR A 1 111 ? 26.733 4.705 -28.629 1.00 65.75 111 THR A C 1
ATOM 845 O O . THR A 1 111 ? 27.850 5.107 -28.314 1.00 65.75 111 THR A O 1
ATOM 848 N N . GLY A 1 112 ? 25.671 5.511 -28.589 1.00 74.56 112 GLY A N 1
ATOM 849 C CA . GLY A 1 112 ? 25.716 6.856 -28.020 1.00 74.56 112 GLY A CA 1
ATOM 850 C C . GLY A 1 112 ? 25.549 6.851 -26.498 1.00 74.56 112 GLY A C 1
ATOM 851 O O . GLY A 1 112 ? 24.864 5.997 -25.938 1.00 74.56 112 GLY A O 1
ATOM 852 N N . TRP A 1 113 ? 26.086 7.874 -25.827 1.00 68.75 113 TRP A N 1
ATOM 853 C CA . TRP A 1 113 ? 25.870 8.117 -24.390 1.00 68.75 113 TRP A CA 1
ATOM 854 C C . TRP A 1 113 ? 24.383 8.120 -23.990 1.00 68.75 113 TRP A C 1
ATOM 856 O O . TRP A 1 113 ? 24.051 7.748 -22.869 1.00 68.75 113 TRP A O 1
ATOM 866 N N . ALA A 1 114 ? 23.486 8.458 -24.922 1.00 70.12 114 ALA A N 1
ATOM 867 C CA . ALA A 1 114 ? 22.036 8.391 -24.745 1.00 70.12 114 ALA A CA 1
ATOM 868 C C . ALA A 1 114 ? 21.497 6.963 -24.513 1.00 70.12 114 ALA A C 1
ATOM 870 O O . ALA A 1 114 ? 20.575 6.778 -23.725 1.00 70.12 114 ALA A O 1
ATOM 871 N N . GLY A 1 115 ? 22.073 5.942 -25.158 1.00 71.00 115 GLY A N 1
ATOM 872 C CA . GLY A 1 115 ? 21.671 4.548 -24.939 1.00 71.00 115 GLY A CA 1
ATOM 873 C C . GLY A 1 115 ? 22.053 4.077 -23.536 1.00 71.00 115 GLY A C 1
ATOM 874 O O . GLY A 1 115 ? 21.244 3.482 -22.825 1.00 71.00 115 GLY A O 1
ATOM 875 N N . VAL A 1 116 ? 23.263 4.434 -23.098 1.00 73.81 116 VAL A N 1
ATOM 876 C CA . VAL A 1 116 ? 23.794 4.087 -21.772 1.00 73.81 116 VAL A CA 1
ATOM 877 C C . VAL A 1 116 ? 23.002 4.766 -20.651 1.00 73.81 116 VAL A C 1
ATOM 879 O O . VAL A 1 116 ? 22.674 4.118 -19.656 1.00 73.81 116 VAL A O 1
ATOM 882 N N . THR A 1 117 ? 22.638 6.045 -20.801 1.00 74.06 117 THR A N 1
ATOM 883 C CA . THR A 1 117 ? 21.853 6.755 -19.779 1.00 74.06 117 THR A CA 1
ATOM 884 C C . THR A 1 117 ? 20.447 6.191 -19.645 1.00 74.06 117 THR A C 1
ATOM 886 O O . THR A 1 117 ? 19.998 5.983 -18.523 1.00 74.06 117 THR A O 1
ATOM 889 N N . VAL A 1 118 ? 19.769 5.862 -20.748 1.00 73.94 118 VAL A N 1
ATOM 890 C CA . VAL A 1 118 ? 18.445 5.221 -20.702 1.00 73.94 118 VAL A CA 1
ATOM 891 C C . VAL A 1 118 ? 18.533 3.833 -20.056 1.00 73.94 118 VAL A C 1
ATOM 893 O O . VAL A 1 118 ? 17.694 3.490 -19.220 1.00 73.94 118 VAL A O 1
ATOM 896 N N . PHE A 1 119 ? 19.586 3.066 -20.358 1.00 70.62 119 PHE A N 1
ATOM 897 C CA . PHE A 1 119 ? 19.786 1.732 -19.785 1.00 70.62 119 PHE A CA 1
ATOM 898 C C . PHE A 1 119 ? 20.052 1.737 -18.285 1.00 70.62 119 PHE A C 1
ATOM 900 O O . PHE A 1 119 ? 19.629 0.820 -17.592 1.00 70.62 119 PHE A O 1
ATOM 907 N N . LEU A 1 120 ? 20.751 2.752 -17.777 1.00 74.62 120 LEU A N 1
ATOM 908 C CA . LEU A 1 120 ? 21.059 2.869 -16.352 1.00 74.62 120 LEU A CA 1
ATOM 909 C C . LEU A 1 120 ? 19.948 3.589 -15.578 1.00 74.62 120 LEU A C 1
ATOM 911 O O . LEU A 1 120 ? 19.670 3.239 -14.431 1.00 74.62 120 LEU A O 1
ATOM 915 N N . ALA A 1 121 ? 19.269 4.558 -16.197 1.00 74.06 121 ALA A N 1
ATOM 916 C CA . ALA A 1 121 ? 18.239 5.352 -15.537 1.00 74.06 121 ALA A CA 1
ATOM 917 C C . ALA A 1 121 ? 16.941 4.568 -15.308 1.00 74.06 121 ALA A C 1
ATOM 919 O O . ALA A 1 121 ? 16.329 4.719 -14.251 1.00 74.06 121 ALA A O 1
ATOM 920 N N . ILE A 1 122 ? 16.514 3.712 -16.244 1.00 75.00 122 ILE A N 1
ATOM 921 C CA . ILE A 1 122 ? 15.256 2.955 -16.101 1.00 75.00 122 ILE A CA 1
ATOM 922 C C . ILE A 1 122 ? 15.317 1.959 -14.921 1.00 75.00 122 ILE A C 1
ATOM 924 O O . ILE A 1 122 ? 14.436 2.010 -14.060 1.00 75.00 122 ILE A O 1
ATOM 928 N N . PRO A 1 123 ? 16.349 1.105 -14.778 1.00 70.06 123 PRO A N 1
ATOM 929 C CA . PRO A 1 123 ? 16.447 0.187 -13.643 1.00 70.06 123 PRO A CA 1
ATOM 930 C C . PRO A 1 123 ? 16.669 0.916 -12.315 1.00 70.06 123 PRO A C 1
ATOM 932 O O . PRO A 1 123 ? 16.134 0.492 -11.287 1.00 70.06 123 PRO A O 1
ATOM 935 N N . ALA A 1 124 ? 17.422 2.023 -12.324 1.00 74.75 124 ALA A N 1
ATOM 936 C CA . ALA A 1 124 ? 17.678 2.820 -11.127 1.00 74.75 124 ALA A CA 1
ATOM 937 C C . ALA A 1 124 ? 16.402 3.510 -10.619 1.00 74.75 124 ALA A C 1
ATOM 939 O O . ALA A 1 124 ? 16.088 3.427 -9.432 1.00 74.75 124 ALA A O 1
ATOM 940 N N . THR A 1 125 ? 15.623 4.125 -11.514 1.00 75.31 125 THR A N 1
ATOM 941 C CA . THR A 1 125 ? 14.338 4.752 -11.161 1.00 75.31 125 THR A CA 1
ATOM 942 C C . THR A 1 125 ? 13.311 3.720 -10.705 1.00 75.31 125 THR A C 1
ATOM 944 O O . THR A 1 125 ? 12.628 3.944 -9.706 1.00 75.31 125 THR A O 1
ATOM 947 N N . PHE A 1 126 ? 13.247 2.555 -11.355 1.00 72.06 126 PHE A N 1
ATOM 948 C CA . PHE A 1 126 ? 12.341 1.480 -10.951 1.00 72.06 126 PHE A CA 1
ATOM 949 C C . PHE A 1 126 ? 12.710 0.885 -9.582 1.00 72.06 126 PHE A C 1
ATOM 951 O O . PHE A 1 126 ? 11.844 0.710 -8.723 1.00 72.06 126 PHE A O 1
ATOM 958 N N . SER A 1 127 ? 14.002 0.650 -9.330 1.00 72.38 127 SER A N 1
ATOM 959 C CA . SER A 1 127 ? 14.500 0.188 -8.025 1.00 72.38 127 SER A CA 1
ATOM 960 C C . SER A 1 127 ? 14.229 1.211 -6.921 1.00 72.38 127 SER A C 1
ATOM 962 O O . SER A 1 127 ? 13.813 0.840 -5.822 1.00 72.38 127 SER A O 1
ATOM 964 N N . PHE A 1 128 ? 14.392 2.502 -7.225 1.00 76.00 128 PHE A N 1
ATOM 965 C CA . PHE A 1 128 ? 14.087 3.584 -6.295 1.00 76.00 128 PHE A CA 1
ATOM 966 C C . PHE A 1 128 ? 12.589 3.650 -5.965 1.00 76.00 128 PHE A C 1
ATOM 968 O O . PHE A 1 128 ? 12.234 3.692 -4.791 1.00 76.00 128 PHE A O 1
ATOM 975 N N . LEU A 1 129 ? 11.702 3.575 -6.966 1.00 72.88 129 LEU A N 1
ATOM 976 C CA . LEU A 1 129 ? 10.243 3.548 -6.775 1.00 72.88 129 LEU A CA 1
ATOM 977 C C . LEU A 1 129 ? 9.760 2.327 -5.974 1.00 72.88 129 LEU A C 1
ATOM 979 O O . LEU A 1 129 ? 8.798 2.417 -5.209 1.00 72.88 129 LEU A O 1
ATOM 983 N N . MET A 1 130 ? 10.436 1.188 -6.105 1.00 67.75 130 MET A N 1
ATOM 984 C CA . MET A 1 130 ? 10.123 -0.000 -5.310 1.00 67.75 130 MET A CA 1
ATOM 985 C C . MET A 1 130 ? 10.576 0.147 -3.855 1.00 67.75 130 MET A C 1
ATOM 987 O O . MET A 1 130 ? 9.797 -0.127 -2.938 1.00 67.75 130 MET A O 1
ATOM 991 N N . LEU A 1 131 ? 11.797 0.641 -3.623 1.00 70.94 131 LEU A N 1
ATOM 992 C CA . LEU A 1 131 ? 12.301 0.927 -2.275 1.00 70.94 131 LEU A CA 1
ATOM 993 C C . LEU A 1 131 ? 11.415 1.969 -1.569 1.00 70.94 131 LEU A C 1
ATOM 995 O O . LEU A 1 131 ? 11.045 1.813 -0.406 1.00 70.94 131 LEU A O 1
ATOM 999 N N . ALA A 1 132 ? 10.999 2.980 -2.324 1.00 67.25 132 ALA A N 1
ATOM 1000 C CA . ALA A 1 132 ? 10.041 3.999 -1.941 1.00 67.25 132 ALA A CA 1
ATOM 1001 C C . ALA A 1 132 ? 8.694 3.414 -1.488 1.00 67.25 132 ALA A C 1
ATOM 1003 O O . ALA A 1 132 ? 8.196 3.754 -0.415 1.00 67.25 132 ALA A O 1
ATOM 1004 N N . GLY A 1 133 ? 8.119 2.488 -2.260 1.00 65.62 133 GLY A N 1
ATOM 1005 C CA . GLY A 1 133 ? 6.860 1.822 -1.916 1.00 65.62 133 GLY A CA 1
ATOM 1006 C C . GLY A 1 133 ? 6.941 0.979 -0.638 1.00 65.62 133 GLY A C 1
ATOM 1007 O O . GLY A 1 133 ? 6.002 0.976 0.161 1.00 65.62 133 GLY A O 1
ATOM 1008 N N . VAL A 1 134 ? 8.076 0.311 -0.404 1.00 65.88 134 VAL A N 1
ATOM 1009 C CA . VAL A 1 134 ? 8.319 -0.468 0.823 1.00 65.88 134 VAL A CA 1
ATOM 1010 C C . VAL A 1 134 ? 8.447 0.450 2.043 1.00 65.88 134 VAL A C 1
ATOM 1012 O O . VAL A 1 134 ? 7.841 0.182 3.082 1.00 65.88 134 VAL A O 1
ATOM 1015 N N . LEU A 1 135 ? 9.169 1.566 1.911 1.00 63.41 135 LEU A N 1
ATOM 1016 C CA . LEU A 1 135 ? 9.360 2.538 2.993 1.00 63.41 135 LEU A CA 1
ATOM 1017 C C . LEU A 1 135 ? 8.102 3.384 3.265 1.00 63.41 135 LEU A C 1
ATOM 1019 O O . LEU A 1 135 ? 7.849 3.764 4.409 1.00 63.41 135 LEU A O 1
ATOM 1023 N N . SER A 1 136 ? 7.253 3.598 2.254 1.00 57.41 136 SER A N 1
ATOM 1024 C CA . SER A 1 136 ? 5.981 4.331 2.359 1.00 57.41 136 SER A CA 1
ATOM 1025 C C . SER A 1 136 ? 4.970 3.687 3.315 1.00 57.41 136 SER A C 1
ATOM 1027 O O . SER A 1 136 ? 4.010 4.355 3.700 1.00 57.41 136 SER A O 1
ATOM 1029 N N . ARG A 1 137 ? 5.146 2.421 3.719 1.00 61.12 137 ARG A N 1
ATOM 1030 C CA . ARG A 1 137 ? 4.295 1.806 4.751 1.00 61.12 137 ARG A CA 1
ATOM 1031 C C . ARG A 1 137 ? 4.590 2.305 6.167 1.00 61.12 137 ARG A C 1
ATOM 1033 O O . ARG A 1 137 ? 3.824 1.969 7.065 1.00 61.12 137 ARG A O 1
ATOM 1040 N N . ARG A 1 138 ? 5.678 3.059 6.384 1.00 60.34 138 ARG A N 1
ATOM 1041 C CA . ARG A 1 138 ? 6.163 3.388 7.734 1.00 60.34 138 ARG A CA 1
ATOM 1042 C C . ARG A 1 138 ? 6.012 4.852 8.161 1.00 60.34 138 ARG A C 1
ATOM 1044 O O . ARG A 1 138 ? 6.001 5.081 9.363 1.00 60.34 138 ARG A O 1
ATOM 1051 N N . SER A 1 139 ? 5.847 5.821 7.254 1.00 64.69 139 SER A N 1
ATOM 1052 C CA . SER A 1 139 ? 5.474 7.199 7.631 1.00 64.69 139 SER A CA 1
ATOM 1053 C C . SER A 1 139 ? 4.936 8.023 6.451 1.00 64.69 139 SER A C 1
ATOM 1055 O O . SER A 1 139 ? 5.389 7.878 5.313 1.00 64.69 139 SER A O 1
ATOM 1057 N N . GLU A 1 140 ? 3.976 8.918 6.716 1.00 75.12 140 GLU A N 1
ATOM 1058 C CA . GLU A 1 140 ? 3.467 9.876 5.716 1.00 75.12 140 GLU A CA 1
ATOM 1059 C C . GLU A 1 140 ? 4.538 10.877 5.249 1.00 75.12 140 GLU A C 1
ATOM 1061 O O . GLU A 1 140 ? 4.487 11.363 4.118 1.00 75.12 140 GLU A O 1
ATOM 1066 N N . GLU A 1 141 ? 5.540 11.147 6.085 1.00 67.69 141 GLU A N 1
ATOM 1067 C CA . GLU A 1 141 ? 6.668 12.027 5.764 1.00 67.69 141 GLU A CA 1
ATOM 1068 C C . GLU A 1 141 ? 7.541 11.467 4.640 1.00 67.69 141 GLU A C 1
ATOM 1070 O O . GLU A 1 141 ? 7.890 12.192 3.708 1.00 67.69 141 GLU A O 1
ATOM 1075 N N . ILE A 1 142 ? 7.819 10.160 4.657 1.00 64.44 142 ILE A N 1
ATOM 1076 C CA . ILE A 1 142 ? 8.582 9.496 3.592 1.00 64.44 142 ILE A CA 1
ATOM 1077 C C . ILE A 1 142 ? 7.838 9.612 2.255 1.00 64.44 142 ILE A C 1
ATOM 1079 O O . ILE A 1 142 ? 8.455 9.826 1.213 1.00 64.44 142 ILE A O 1
ATOM 1083 N N . ARG A 1 143 ? 6.501 9.573 2.270 1.00 69.12 143 ARG A N 1
ATOM 1084 C CA . ARG A 1 143 ? 5.681 9.692 1.058 1.00 69.12 143 ARG A CA 1
ATOM 1085 C C . ARG A 1 143 ? 5.865 11.040 0.350 1.00 69.12 143 ARG A C 1
ATOM 1087 O O . ARG A 1 143 ? 5.865 11.076 -0.878 1.00 69.12 143 ARG A O 1
ATOM 1094 N N . ARG A 1 144 ? 6.067 12.132 1.098 1.00 73.81 144 ARG A N 1
ATOM 1095 C CA . ARG A 1 144 ? 6.309 13.470 0.526 1.00 73.81 144 ARG A CA 1
ATOM 1096 C C . ARG A 1 144 ? 7.670 13.548 -0.164 1.00 73.81 144 ARG A C 1
ATOM 1098 O O . ARG A 1 144 ? 7.744 14.001 -1.303 1.00 73.81 144 ARG A O 1
ATOM 1105 N N . TRP A 1 145 ? 8.719 13.028 0.472 1.00 70.62 145 TRP A N 1
ATOM 1106 C CA . TRP A 1 145 ? 10.068 13.009 -0.106 1.00 70.62 145 TRP A CA 1
ATOM 1107 C C . TRP A 1 145 ? 10.165 12.150 -1.372 1.00 70.62 145 TRP A C 1
ATOM 1109 O O . TRP A 1 145 ? 10.885 12.499 -2.305 1.00 70.62 145 TRP A O 1
ATOM 1119 N N . LEU A 1 146 ? 9.384 11.072 -1.452 1.00 70.69 146 LEU A N 1
ATOM 1120 C CA . LEU A 1 146 ? 9.342 10.200 -2.627 1.00 70.69 146 LEU A CA 1
ATOM 1121 C C . LEU A 1 146 ? 8.702 10.852 -3.851 1.00 70.69 146 LEU A C 1
ATOM 1123 O O . LEU A 1 146 ? 9.180 10.648 -4.965 1.00 70.69 146 LEU A O 1
ATOM 1127 N N . ILE A 1 147 ? 7.662 11.663 -3.653 1.00 76.19 147 ILE A N 1
ATOM 1128 C CA . ILE A 1 147 ? 7.052 12.438 -4.740 1.00 76.19 147 ILE A CA 1
ATOM 1129 C C . ILE A 1 147 ? 8.065 13.450 -5.287 1.00 76.19 147 ILE A C 1
ATOM 1131 O O . ILE A 1 147 ? 8.233 13.550 -6.499 1.00 76.19 147 ILE A O 1
ATOM 1135 N N . VAL A 1 148 ? 8.795 14.143 -4.406 1.00 69.25 148 VAL A N 1
ATOM 1136 C CA . VAL A 1 148 ? 9.833 15.107 -4.808 1.00 69.25 148 VAL A CA 1
ATOM 1137 C C . VAL A 1 148 ? 10.954 14.419 -5.593 1.00 69.25 148 VAL A C 1
ATOM 1139 O O . VAL A 1 148 ? 11.339 14.898 -6.657 1.00 69.25 148 VAL A O 1
ATOM 1142 N N . ALA A 1 149 ? 11.436 13.264 -5.127 1.00 71.06 149 ALA A N 1
ATOM 1143 C CA . ALA A 1 149 ? 12.480 12.509 -5.818 1.00 71.06 149 ALA A CA 1
ATOM 1144 C C . ALA A 1 149 ? 12.034 12.007 -7.205 1.00 71.06 149 ALA A C 1
ATOM 1146 O O . ALA A 1 149 ? 12.802 12.092 -8.165 1.00 71.06 149 ALA A O 1
ATOM 1147 N N . ALA A 1 150 ? 10.786 11.542 -7.335 1.00 77.12 150 ALA A N 1
ATOM 1148 C CA . ALA A 1 150 ? 10.222 11.138 -8.621 1.00 77.12 150 ALA A CA 1
ATOM 1149 C C . ALA A 1 150 ? 10.126 12.320 -9.602 1.00 77.12 150 ALA A C 1
ATOM 1151 O O . ALA A 1 150 ? 10.532 12.187 -10.756 1.00 77.12 150 ALA A O 1
ATOM 1152 N N . ILE A 1 151 ? 9.665 13.488 -9.135 1.00 76.06 151 ILE A N 1
ATOM 1153 C CA . ILE A 1 151 ? 9.610 14.711 -9.950 1.00 76.06 151 ILE A CA 1
ATOM 1154 C C . ILE A 1 151 ? 11.018 15.097 -10.419 1.00 76.06 151 ILE A C 1
ATOM 1156 O O . ILE A 1 151 ? 11.228 15.273 -11.620 1.00 76.06 151 ILE A O 1
ATOM 1160 N N . CYS A 1 152 ? 12.005 15.138 -9.518 1.00 67.00 152 CYS A N 1
ATOM 1161 C CA . CYS A 1 152 ? 13.391 15.442 -9.880 1.00 67.00 152 CYS A CA 1
ATOM 1162 C C . CYS A 1 152 ? 13.935 14.488 -10.953 1.00 67.00 152 CYS A C 1
ATOM 1164 O O . CYS A 1 152 ? 14.480 14.956 -11.953 1.00 67.00 152 CYS A O 1
ATOM 1166 N N . ALA A 1 153 ? 13.726 13.175 -10.800 1.00 76.12 153 ALA A N 1
ATOM 1167 C CA . ALA A 1 153 ? 14.166 12.183 -11.780 1.00 76.12 153 ALA A CA 1
ATOM 1168 C C . ALA A 1 153 ? 13.505 12.391 -13.154 1.00 76.12 153 ALA A C 1
ATOM 1170 O O . ALA A 1 153 ? 14.183 12.357 -14.182 1.00 76.12 153 ALA A O 1
ATOM 1171 N N . THR A 1 154 ? 12.197 12.673 -13.187 1.00 77.81 154 THR A N 1
ATOM 1172 C CA . THR A 1 154 ? 11.503 12.980 -14.449 1.00 77.81 154 THR A CA 1
ATOM 1173 C C . THR A 1 154 ? 12.024 14.258 -15.102 1.00 77.81 154 THR A C 1
ATOM 1175 O O . THR A 1 154 ? 12.214 14.278 -16.315 1.00 77.81 154 THR A O 1
ATOM 1178 N N . MET A 1 155 ? 12.344 15.297 -14.323 1.00 68.12 155 MET A N 1
ATOM 1179 C CA . MET A 1 155 ? 12.932 16.525 -14.864 1.00 68.12 155 MET A CA 1
ATOM 1180 C C . MET A 1 155 ? 14.325 16.289 -15.452 1.00 68.12 155 MET A C 1
ATOM 1182 O O . MET A 1 155 ? 14.644 16.861 -16.492 1.00 68.12 155 MET A O 1
ATOM 1186 N N . THR A 1 156 ? 15.138 15.416 -14.846 1.00 72.56 156 THR A N 1
ATOM 1187 C CA . THR A 1 156 ? 16.452 15.057 -15.404 1.00 72.56 156 THR A CA 1
ATOM 1188 C C . THR A 1 156 ? 16.308 14.332 -16.743 1.00 72.56 156 THR A C 1
ATOM 1190 O O . THR A 1 156 ? 17.028 14.637 -17.691 1.00 72.56 156 THR A O 1
ATOM 1193 N N . LEU A 1 157 ? 15.331 13.425 -16.857 1.00 75.62 157 LEU A N 1
ATOM 1194 C CA . LEU A 1 157 ? 15.042 12.719 -18.108 1.00 75.62 157 LEU A CA 1
ATOM 1195 C C . LEU A 1 157 ? 14.557 13.669 -19.213 1.00 75.62 157 LEU A C 1
ATOM 1197 O O . LEU A 1 157 ? 15.015 13.561 -20.350 1.00 75.62 157 LEU A O 1
ATOM 1201 N N . VAL A 1 158 ? 13.686 14.629 -18.884 1.00 76.62 158 VAL A N 1
ATOM 1202 C CA . VAL A 1 158 ? 13.225 15.653 -19.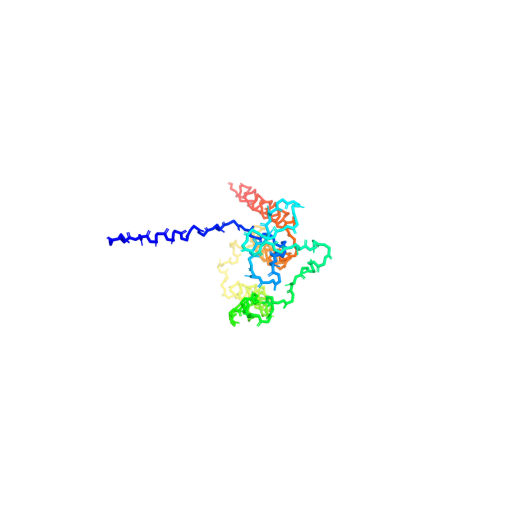838 1.00 76.62 158 VAL A CA 1
ATOM 1203 C C . VAL A 1 158 ? 14.381 16.558 -20.273 1.00 76.62 158 VAL A C 1
ATOM 1205 O O . VAL A 1 158 ? 14.527 16.818 -21.464 1.00 76.62 158 VAL A O 1
ATOM 1208 N N . GLY A 1 159 ? 15.237 16.988 -19.341 1.00 68.88 159 GLY A N 1
ATOM 1209 C CA . GLY A 1 159 ? 16.426 17.785 -19.654 1.00 68.88 159 GLY A CA 1
ATOM 1210 C C . GLY A 1 159 ? 17.392 17.057 -20.591 1.00 68.88 159 GLY A C 1
ATOM 1211 O O . GLY A 1 159 ? 17.837 17.634 -21.582 1.00 68.88 159 GLY A O 1
ATOM 1212 N N . CYS A 1 160 ? 17.649 15.767 -20.342 1.00 67.19 160 CYS A N 1
ATOM 1213 C CA . CYS A 1 160 ? 18.436 14.932 -21.252 1.00 67.19 160 CYS A CA 1
ATOM 1214 C C . CYS A 1 160 ? 17.794 14.820 -22.639 1.00 67.19 160 CYS A C 1
ATOM 1216 O O . CYS A 1 160 ? 18.504 14.896 -23.635 1.00 67.19 160 CYS A O 1
ATOM 1218 N N . TRP A 1 161 ? 16.471 14.665 -22.721 1.00 70.19 161 TRP A N 1
ATOM 1219 C CA . TRP A 1 161 ? 15.772 14.573 -24.003 1.00 70.19 161 TRP A CA 1
ATOM 1220 C C . TRP A 1 161 ? 15.863 15.870 -24.819 1.00 70.19 161 TRP A C 1
ATOM 1222 O O . TRP A 1 161 ? 16.101 15.812 -26.022 1.00 70.19 161 TRP A O 1
ATOM 1232 N N . VAL A 1 162 ? 15.734 17.033 -24.169 1.00 79.19 162 VAL A N 1
ATOM 1233 C CA . VAL A 1 162 ? 15.884 18.343 -24.828 1.00 79.19 162 VAL A CA 1
ATOM 1234 C C . VAL A 1 162 ? 17.316 18.562 -25.318 1.00 79.19 162 VAL A C 1
ATOM 1236 O O . VAL A 1 162 ? 17.493 19.079 -26.409 1.00 79.19 162 VAL A O 1
ATOM 1239 N N . ALA A 1 163 ? 18.331 18.134 -24.562 1.00 62.47 163 ALA A N 1
ATOM 1240 C CA . ALA A 1 163 ? 19.736 18.300 -24.948 1.00 62.47 163 ALA A CA 1
ATOM 1241 C C . ALA A 1 163 ? 20.178 17.413 -26.131 1.00 62.47 163 ALA A C 1
ATOM 1243 O O . ALA A 1 163 ? 21.212 17.677 -26.738 1.00 62.47 163 ALA A O 1
ATOM 1244 N N . ILE A 1 164 ? 19.433 16.345 -26.430 1.00 66.06 164 ILE A N 1
ATOM 1245 C CA . ILE A 1 164 ? 19.706 15.429 -27.552 1.00 66.06 164 ILE A CA 1
ATOM 1246 C C . ILE A 1 164 ? 19.069 15.933 -28.861 1.00 66.06 164 ILE A C 1
ATOM 1248 O O . ILE A 1 164 ? 19.422 15.446 -29.936 1.00 66.06 164 ILE A O 1
ATOM 1252 N N . ARG A 1 165 ? 18.130 16.880 -28.780 1.00 68.31 165 ARG A N 1
ATOM 1253 C CA . ARG A 1 165 ? 17.381 17.409 -29.922 1.00 68.31 165 ARG A CA 1
ATOM 1254 C C . ARG A 1 165 ? 18.022 18.666 -30.493 1.00 68.31 165 ARG A C 1
ATOM 1256 O O . ARG A 1 165 ? 17.957 18.799 -31.733 1.00 68.31 165 ARG A O 1
#